Protein AF-A0A1J1IBF8-F1 (afdb_monomer)

pLDDT: mean 72.19, std 22.58, range [33.66, 96.25]

Nearest PDB structures (foldseek):
  3cz8-assembly1_B  TM=3.268E-01  e=4.224E+00  Bacillus subtilis subsp. subtilis str. 168
  2l6o-assembly1_A  TM=3.416E-01  e=9.454E+00  Shewanella amazonensis SB2B

Radius of gyration: 24.1 Å; Cα contacts (8 Å, |Δi|>4): 121; chains: 1; bounding box: 33×73×52 Å

Sequence (109 aa):
MNRNVQNHYHNGSRHQNNASDGITQSDAVSPRFRTDLNNQEVMNFCYSCKSDFIIRSVHDLMDHFSQPHERFSSYCLYCKTGKVHQYRSDTKGLQFYHDCYRSKMNYDK

Structure (mmCIF, N/CA/C/O backbone):
data_AF-A0A1J1IBF8-F1
#
_entry.id   AF-A0A1J1IBF8-F1
#
loop_
_atom_site.group_PDB
_atom_site.id
_atom_site.type_symbol
_atom_site.label_atom_id
_atom_site.label_alt_id
_atom_site.label_comp_id
_atom_site.label_asym_id
_atom_site.label_entity_id
_atom_site.label_seq_id
_atom_site.pdbx_PDB_ins_code
_atom_site.Cartn_x
_atom_site.Cartn_y
_atom_site.Cartn_z
_atom_site.occupancy
_atom_site.B_iso_or_equiv
_atom_site.auth_seq_id
_atom_site.auth_comp_id
_atom_site.auth_asym_id
_atom_site.auth_atom_id
_atom_site.pdbx_PDB_model_num
ATOM 1 N N . MET A 1 1 ? 22.198 59.234 2.449 1.00 37.91 1 MET A N 1
ATOM 2 C CA . MET A 1 1 ? 20.717 59.133 2.451 1.00 37.91 1 MET A CA 1
ATOM 3 C C . MET A 1 1 ? 20.214 59.212 1.014 1.00 37.91 1 MET A C 1
ATOM 5 O O . MET A 1 1 ? 20.996 59.566 0.146 1.00 37.91 1 MET A O 1
ATOM 9 N N . ASN A 1 2 ? 18.929 58.913 0.808 1.00 33.97 2 ASN A N 1
ATOM 10 C CA . ASN A 1 2 ? 18.189 58.884 -0.459 1.00 33.97 2 ASN A CA 1
ATOM 11 C C . ASN A 1 2 ? 18.554 57.779 -1.465 1.00 33.97 2 ASN A C 1
ATOM 13 O O . ASN A 1 2 ? 19.705 57.473 -1.752 1.00 33.97 2 ASN A O 1
ATOM 17 N N . ARG A 1 3 ? 17.476 57.155 -1.946 1.00 36.59 3 ARG A N 1
ATOM 18 C CA . ARG A 1 3 ? 17.398 56.045 -2.898 1.00 36.59 3 ARG A CA 1
ATOM 19 C C . ARG A 1 3 ? 17.188 56.632 -4.297 1.00 36.59 3 ARG A C 1
ATOM 21 O O . ARG A 1 3 ? 16.611 57.712 -4.394 1.00 36.59 3 ARG A O 1
ATOM 28 N N . ASN A 1 4 ? 17.393 55.835 -5.342 1.00 38.94 4 ASN A N 1
ATOM 29 C CA . ASN A 1 4 ? 16.243 55.552 -6.203 1.00 38.94 4 ASN A CA 1
ATOM 30 C C . ASN A 1 4 ? 16.333 54.159 -6.841 1.00 38.94 4 ASN A C 1
ATOM 32 O O . ASN A 1 4 ? 17.423 53.626 -7.019 1.00 38.94 4 ASN A O 1
ATOM 36 N N . VAL A 1 5 ? 15.176 53.571 -7.147 1.00 45.91 5 VAL A N 1
ATOM 37 C CA . VAL A 1 5 ? 15.032 52.275 -7.828 1.00 45.91 5 VAL A CA 1
ATOM 38 C C . VAL A 1 5 ? 14.001 52.467 -8.933 1.00 45.91 5 VAL A C 1
ATOM 40 O O . VAL A 1 5 ? 12.908 52.955 -8.655 1.00 45.91 5 VAL A O 1
ATOM 43 N N . GLN A 1 6 ? 14.323 52.085 -10.170 1.00 41.16 6 GLN A N 1
ATOM 44 C CA . GLN A 1 6 ? 13.400 52.181 -11.303 1.00 41.16 6 GLN A CA 1
ATOM 45 C C . GLN A 1 6 ? 13.135 50.808 -11.918 1.00 41.16 6 GLN A C 1
ATOM 47 O O . GLN A 1 6 ? 13.956 50.260 -12.647 1.00 41.16 6 GLN A O 1
ATOM 52 N N . ASN A 1 7 ? 11.940 50.285 -11.638 1.00 40.38 7 ASN A N 1
ATOM 53 C CA . ASN A 1 7 ? 11.333 49.205 -12.408 1.00 40.38 7 ASN A CA 1
ATOM 54 C C . ASN A 1 7 ? 10.674 49.797 -13.662 1.00 40.38 7 ASN A C 1
ATOM 56 O O . ASN A 1 7 ? 9.969 50.800 -13.560 1.00 40.38 7 ASN A O 1
ATOM 60 N N . HIS A 1 8 ? 10.807 49.130 -14.809 1.00 37.28 8 HIS A N 1
ATOM 61 C CA . HIS A 1 8 ? 9.995 49.398 -15.998 1.00 37.28 8 HIS A CA 1
ATOM 62 C C . HIS A 1 8 ? 9.222 48.135 -16.404 1.00 37.28 8 HIS A C 1
ATOM 64 O O . HIS A 1 8 ? 9.797 47.057 -16.513 1.00 37.28 8 HIS A O 1
ATOM 70 N N . TYR A 1 9 ? 7.910 48.279 -16.614 1.00 35.91 9 TYR A N 1
ATOM 71 C CA . TYR A 1 9 ? 6.993 47.203 -17.013 1.00 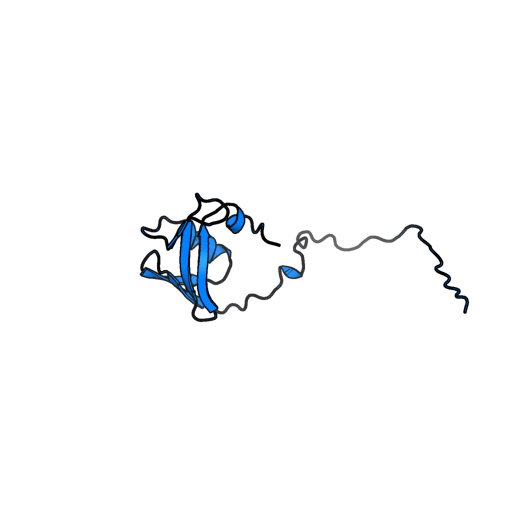35.91 9 TYR A CA 1
ATOM 72 C C . TYR A 1 9 ? 6.669 47.242 -18.519 1.00 35.91 9 TYR A C 1
ATOM 74 O O . TYR A 1 9 ? 6.311 48.307 -19.026 1.00 35.91 9 TYR A O 1
ATOM 82 N N . HIS A 1 10 ? 6.681 46.064 -19.167 1.00 39.94 10 HIS A N 1
ATOM 83 C CA . HIS A 1 10 ? 5.818 45.590 -20.280 1.00 39.94 10 HIS A CA 1
ATOM 84 C C . HIS A 1 10 ? 5.907 44.039 -20.349 1.00 39.94 10 HIS A C 1
ATOM 86 O O . HIS A 1 10 ? 6.922 43.503 -19.915 1.00 39.94 10 HIS A O 1
ATOM 92 N N . ASN A 1 11 ? 4.931 43.204 -20.747 1.00 36.69 11 ASN A N 1
ATOM 93 C CA . ASN A 1 11 ? 3.604 43.318 -21.397 1.00 36.69 11 ASN A CA 1
ATOM 94 C C . ASN A 1 11 ? 3.558 43.267 -22.948 1.00 36.69 11 ASN A C 1
ATOM 96 O O . ASN A 1 11 ? 4.392 43.873 -23.608 1.00 36.69 11 ASN A O 1
ATOM 100 N N . GLY A 1 12 ? 2.516 42.608 -23.493 1.00 33.66 12 GLY A N 1
ATOM 101 C CA . GLY A 1 12 ? 2.006 42.759 -24.874 1.00 33.66 12 GLY A CA 1
ATOM 102 C C . GLY A 1 12 ? 2.256 41.623 -25.894 1.00 33.66 12 GLY A C 1
ATOM 103 O O . GLY A 1 12 ? 3.291 41.621 -26.536 1.00 33.66 12 GLY A O 1
ATOM 104 N N . SER A 1 13 ? 1.267 40.728 -26.080 1.00 40.50 13 SER A N 1
ATOM 105 C CA . SER A 1 13 ? 0.823 39.990 -27.306 1.00 40.50 13 SER A CA 1
ATOM 106 C C . SER A 1 13 ? 1.806 39.637 -28.460 1.00 40.50 13 SER A C 1
ATOM 108 O O . SER A 1 13 ? 2.488 40.501 -28.989 1.00 40.50 13 SER A O 1
ATOM 110 N N . ARG A 1 14 ? 1.921 38.375 -28.935 1.00 39.62 14 ARG A N 1
ATOM 111 C CA . ARG A 1 14 ? 0.971 37.584 -29.789 1.00 39.62 14 ARG A CA 1
ATOM 112 C C . ARG A 1 14 ? 0.619 38.253 -31.134 1.00 39.62 14 ARG A C 1
ATOM 114 O O . ARG A 1 14 ? 0.185 39.395 -31.113 1.00 39.62 14 ARG A O 1
ATOM 121 N N . HIS A 1 15 ? 0.647 37.600 -32.306 1.00 41.69 15 HIS A N 1
ATOM 122 C CA . HIS A 1 15 ? 1.021 36.229 -32.758 1.00 41.69 15 HIS A CA 1
ATOM 123 C C . HIS A 1 15 ? 1.969 36.366 -34.004 1.00 41.69 15 HIS A C 1
ATOM 125 O O . HIS A 1 15 ? 2.490 37.457 -34.191 1.00 41.69 15 HIS A O 1
ATOM 131 N N . GLN A 1 16 ? 2.322 35.417 -34.896 1.00 43.38 16 GLN A N 1
ATOM 132 C CA . GLN A 1 16 ? 1.921 34.024 -35.238 1.00 43.38 16 GLN A CA 1
ATOM 133 C C . GLN A 1 16 ? 3.209 33.244 -35.690 1.00 43.38 16 GLN A C 1
ATOM 135 O O . GLN A 1 16 ? 4.217 33.464 -35.029 1.00 43.38 16 GLN A O 1
ATOM 140 N N . ASN A 1 17 ? 3.370 32.338 -36.679 1.00 38.19 17 ASN A N 1
ATOM 141 C CA . ASN A 1 17 ? 2.559 31.760 -37.772 1.00 38.19 17 ASN A CA 1
ATOM 142 C C . ASN A 1 17 ? 3.053 30.324 -38.147 1.00 38.19 17 ASN A C 1
ATOM 144 O O . ASN A 1 17 ? 3.897 29.770 -37.455 1.00 38.19 17 ASN A O 1
ATOM 148 N N . ASN A 1 18 ? 2.562 29.773 -39.268 1.00 39.88 18 ASN A N 1
ATOM 149 C CA . ASN A 1 18 ? 2.975 28.548 -39.987 1.00 39.88 18 ASN A CA 1
ATOM 150 C C . ASN A 1 18 ? 2.742 27.187 -39.300 1.00 39.88 18 ASN A C 1
ATOM 152 O O . ASN A 1 18 ? 3.629 26.602 -38.685 1.00 39.88 18 ASN A O 1
ATOM 156 N N . ALA A 1 19 ? 1.568 26.614 -39.580 1.00 39.53 19 ALA A N 1
ATOM 157 C CA . ALA A 1 19 ? 1.485 25.196 -39.942 1.00 39.53 19 ALA A CA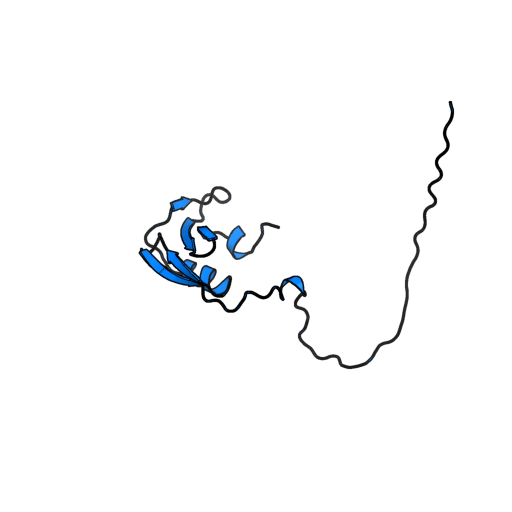 1
ATOM 158 C C . ALA A 1 19 ? 2.007 25.022 -41.400 1.00 39.53 19 ALA A C 1
ATOM 160 O O . ALA A 1 19 ? 2.173 26.019 -42.101 1.00 39.53 19 ALA A O 1
ATOM 161 N N . SER A 1 20 ? 2.285 23.828 -41.923 1.00 47.66 20 SER A N 1
ATOM 162 C CA . SER A 1 20 ? 1.893 22.489 -41.465 1.00 47.66 20 SER A CA 1
ATOM 163 C C . SER A 1 20 ? 2.853 21.416 -41.977 1.00 47.66 20 SER A C 1
ATOM 165 O O . SER A 1 20 ? 3.201 21.459 -43.151 1.00 47.66 20 SER A O 1
ATOM 167 N N . ASP A 1 21 ? 3.128 20.395 -41.166 1.00 41.94 21 ASP A N 1
ATOM 168 C CA . ASP A 1 21 ? 3.408 19.041 -41.658 1.00 41.94 21 ASP A CA 1
ATOM 169 C C . ASP A 1 21 ? 3.093 17.998 -40.572 1.00 41.94 21 ASP A C 1
ATOM 171 O O . ASP A 1 21 ? 3.236 18.273 -39.382 1.00 41.94 21 ASP A O 1
ATOM 175 N N . GLY A 1 22 ? 2.627 16.814 -40.984 1.00 41.22 22 GLY A N 1
ATOM 176 C CA . GLY A 1 22 ? 2.532 15.605 -40.150 1.00 41.22 22 GLY A CA 1
ATOM 177 C C . GLY A 1 22 ? 1.732 15.677 -38.835 1.00 41.22 22 GLY A C 1
ATOM 178 O O . GLY A 1 22 ? 2.312 15.535 -37.761 1.00 41.22 22 GLY A O 1
ATOM 179 N N . ILE A 1 23 ? 0.391 15.741 -38.884 1.00 44.75 23 ILE A N 1
ATOM 180 C CA . ILE A 1 23 ? -0.444 15.412 -37.704 1.00 44.75 23 ILE A CA 1
ATOM 181 C C . ILE A 1 23 ? -0.505 13.883 -37.521 1.00 44.75 23 ILE A C 1
ATOM 183 O O . ILE A 1 23 ? -1.519 13.239 -37.792 1.00 44.75 23 ILE A O 1
ATOM 187 N N . THR A 1 24 ? 0.584 13.286 -37.037 1.00 52.19 24 THR A N 1
ATOM 188 C CA . THR A 1 24 ? 0.542 11.941 -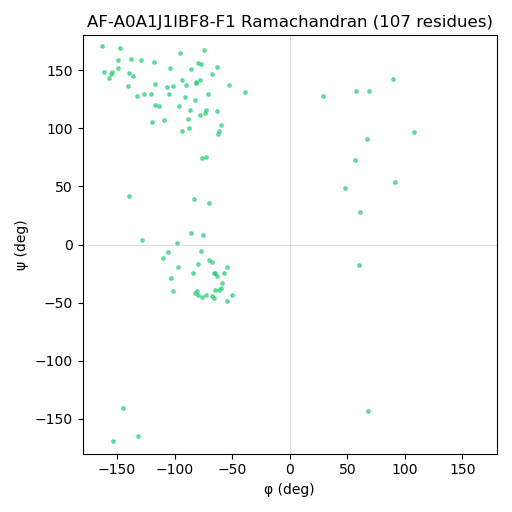36.448 1.00 52.19 24 THR A CA 1
ATOM 189 C C . THR A 1 24 ? -0.121 12.026 -35.078 1.00 52.19 24 THR A C 1
ATOM 191 O O . THR A 1 24 ? 0.411 12.644 -34.155 1.00 52.19 24 THR A O 1
ATOM 194 N N . GLN A 1 25 ? -1.300 11.423 -34.940 1.00 52.97 25 GLN A N 1
ATOM 195 C CA . GLN A 1 25 ? -2.002 11.333 -33.659 1.00 52.97 25 GLN A CA 1
ATOM 196 C C . GLN A 1 25 ? -1.194 10.508 -32.638 1.00 52.97 25 GLN A C 1
ATOM 198 O O . GLN A 1 25 ? -0.508 9.563 -33.020 1.00 52.97 25 GLN A O 1
ATOM 203 N N . SER A 1 26 ? -1.399 10.793 -31.344 1.00 56.75 26 SER A N 1
ATOM 204 C CA . SER A 1 26 ? -0.896 10.033 -30.173 1.00 56.75 26 SER A CA 1
ATOM 205 C C . SER A 1 26 ? 0.462 10.435 -29.571 1.00 56.75 26 SER A C 1
ATOM 207 O O . SER A 1 26 ? 1.295 9.572 -29.319 1.00 56.75 26 SER A O 1
ATOM 209 N N . ASP A 1 27 ? 0.654 11.712 -29.209 1.00 53.19 27 ASP A N 1
ATOM 210 C CA . ASP A 1 27 ? 1.717 12.084 -28.247 1.00 53.19 27 ASP A CA 1
ATOM 211 C C . ASP A 1 27 ? 1.303 13.171 -27.230 1.00 53.19 27 ASP A C 1
ATOM 213 O O . ASP A 1 27 ? 2.048 14.084 -26.884 1.00 53.19 27 ASP A O 1
ATOM 217 N N . ALA A 1 28 ? 0.074 13.067 -26.708 1.00 56.38 28 ALA A N 1
ATOM 218 C CA . ALA A 1 28 ? -0.418 13.903 -25.601 1.00 56.38 28 ALA A CA 1
ATOM 219 C C . ALA A 1 28 ? 0.150 13.493 -24.218 1.00 56.38 28 ALA A C 1
ATOM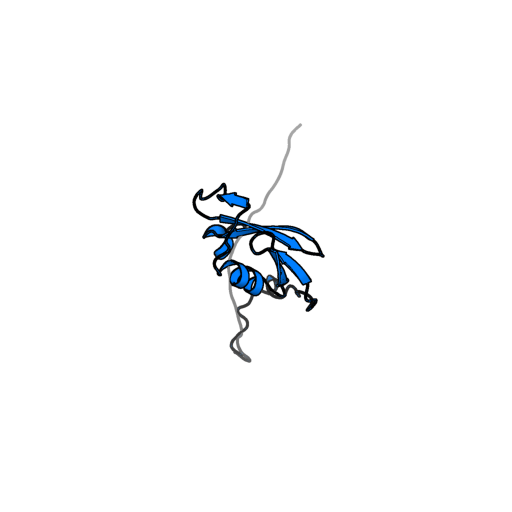 221 O O . ALA A 1 28 ? -0.297 13.983 -23.178 1.00 56.38 28 ALA A O 1
ATOM 222 N N . VAL A 1 29 ? 1.124 12.578 -24.187 1.00 59.06 29 VAL A N 1
ATOM 223 C CA . VAL A 1 29 ? 1.760 12.065 -22.972 1.00 59.06 29 VAL A CA 1
ATOM 224 C C . VAL A 1 29 ? 2.938 12.971 -22.620 1.00 59.06 29 VAL A C 1
ATOM 226 O O . VAL A 1 29 ? 3.965 12.969 -23.291 1.00 59.06 29 VAL A O 1
ATOM 229 N N . SER A 1 30 ? 2.800 13.763 -21.550 1.00 52.44 30 SER A N 1
ATOM 230 C CA . SER A 1 30 ? 3.867 14.671 -21.101 1.00 52.44 30 SER A CA 1
ATOM 231 C C . SER A 1 30 ? 5.202 13.925 -20.921 1.00 52.44 30 SER A C 1
ATOM 233 O O . SER A 1 30 ? 5.199 12.865 -20.291 1.00 52.44 30 SER A O 1
ATOM 235 N N . PRO A 1 31 ? 6.355 14.479 -21.354 1.00 53.62 31 PRO A N 1
ATOM 236 C CA . PRO A 1 31 ? 7.661 13.822 -21.227 1.00 53.62 31 PRO A CA 1
ATOM 237 C C . PRO A 1 31 ? 8.041 13.381 -19.806 1.00 53.62 31 PRO A C 1
ATOM 239 O O . PRO A 1 31 ? 8.861 12.489 -19.648 1.00 53.62 31 PRO A O 1
ATOM 242 N N . ARG A 1 32 ? 7.411 13.935 -18.760 1.00 53.53 32 ARG A N 1
ATOM 243 C CA . ARG A 1 32 ? 7.591 13.479 -17.368 1.00 53.53 32 ARG A CA 1
ATOM 244 C C . ARG A 1 32 ? 7.061 12.058 -17.118 1.00 53.53 32 ARG A C 1
ATOM 246 O O . ARG A 1 32 ? 7.554 11.385 -16.220 1.00 53.53 32 ARG A O 1
ATOM 253 N N . PHE A 1 33 ? 6.099 11.586 -17.915 1.00 53.44 33 PHE A N 1
ATOM 254 C CA . PHE A 1 33 ? 5.646 10.190 -17.906 1.00 53.44 33 PHE A CA 1
ATOM 255 C C . PHE A 1 33 ? 6.585 9.257 -18.685 1.00 53.44 33 PHE A C 1
ATOM 257 O O . PHE A 1 33 ? 6.563 8.058 -18.440 1.00 53.44 33 PHE A O 1
ATOM 264 N N . ARG A 1 34 ? 7.472 9.794 -19.539 1.00 49.97 34 ARG A N 1
ATOM 265 C CA . ARG A 1 34 ? 8.643 9.078 -20.081 1.00 49.97 34 ARG A CA 1
ATOM 266 C C . ARG A 1 34 ? 9.821 9.118 -19.097 1.00 49.97 34 ARG A C 1
ATOM 268 O O . ARG A 1 34 ? 10.968 9.298 -19.487 1.00 49.97 34 ARG A O 1
ATOM 275 N N . THR A 1 35 ? 9.526 8.990 -17.804 1.00 52.38 35 THR A N 1
ATOM 276 C CA . THR A 1 35 ? 10.551 8.602 -16.835 1.00 52.38 35 THR A CA 1
ATOM 277 C C . THR A 1 35 ? 10.723 7.104 -17.007 1.00 52.38 35 THR A C 1
ATOM 279 O O . THR A 1 35 ? 9.795 6.362 -16.687 1.00 52.38 35 THR A O 1
ATOM 282 N N . ASP A 1 36 ? 11.870 6.670 -17.527 1.00 49.78 36 ASP A N 1
ATOM 283 C CA . ASP A 1 36 ? 12.162 5.250 -17.703 1.00 49.78 36 ASP A CA 1
ATOM 284 C C . ASP A 1 36 ? 12.157 4.540 -16.344 1.00 49.78 36 ASP A C 1
ATOM 286 O O . ASP A 1 36 ? 13.139 4.525 -15.596 1.00 49.78 36 ASP A O 1
ATOM 290 N N . LEU A 1 37 ? 11.023 3.910 -16.033 1.00 51.50 37 LEU A N 1
ATOM 291 C CA . LEU A 1 37 ? 11.004 2.747 -15.167 1.00 51.50 37 LEU A CA 1
ATOM 292 C C . LEU A 1 37 ? 11.830 1.686 -15.892 1.00 51.50 37 LEU A C 1
ATOM 294 O O . LEU A 1 37 ? 11.327 0.997 -16.777 1.00 51.50 37 LEU A O 1
ATOM 298 N N . ASN A 1 38 ? 13.116 1.608 -15.539 1.00 52.66 38 ASN A N 1
ATOM 299 C CA . ASN A 1 38 ? 13.993 0.501 -15.904 1.00 52.66 38 ASN A CA 1
ATOM 300 C C . ASN A 1 38 ? 13.190 -0.803 -15.801 1.00 52.66 38 ASN A C 1
ATOM 302 O O . ASN A 1 38 ? 12.558 -1.029 -14.768 1.00 52.66 38 ASN A O 1
ATOM 306 N N . ASN A 1 39 ? 13.235 -1.657 -16.833 1.00 55.84 39 ASN A N 1
ATOM 307 C CA . ASN A 1 39 ? 12.490 -2.930 -16.917 1.00 55.84 39 ASN A CA 1
ATOM 308 C C . ASN A 1 39 ? 13.027 -4.009 -15.945 1.00 55.84 39 ASN A C 1
ATOM 310 O O . ASN A 1 39 ? 13.089 -5.197 -16.252 1.00 55.84 39 ASN A O 1
ATOM 314 N N . GLN A 1 40 ? 13.467 -3.576 -14.771 1.00 69.38 40 GLN A N 1
ATOM 315 C CA . GLN A 1 40 ? 13.985 -4.369 -13.683 1.00 69.38 40 GLN A CA 1
ATOM 316 C C . GLN A 1 40 ? 12.804 -4.794 -12.814 1.00 69.38 40 GLN A C 1
ATOM 318 O O . GLN A 1 40 ? 12.291 -4.016 -12.012 1.00 69.38 40 GLN A O 1
ATOM 323 N N . GLU A 1 41 ? 12.365 -6.035 -13.002 1.00 79.31 41 GLU A N 1
ATOM 324 C CA . GLU A 1 41 ? 11.311 -6.654 -12.204 1.00 79.31 41 GLU A CA 1
ATOM 325 C C . GLU A 1 41 ? 11.724 -6.680 -10.727 1.00 79.31 41 GLU A C 1
ATOM 327 O O . GLU A 1 41 ? 12.562 -7.482 -10.312 1.00 79.31 41 GLU A O 1
ATOM 332 N N . VAL A 1 42 ? 11.167 -5.775 -9.919 1.00 85.38 42 VAL A N 1
ATOM 333 C CA . VAL A 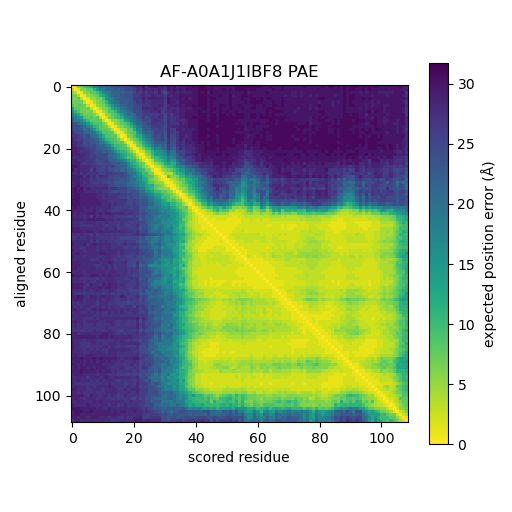1 42 ? 11.445 -5.750 -8.482 1.00 85.38 42 VAL A CA 1
ATOM 334 C C . VAL A 1 42 ? 10.547 -6.783 -7.817 1.00 85.38 42 VAL A C 1
ATOM 336 O O . VAL A 1 42 ? 9.323 -6.711 -7.952 1.00 85.38 42 VAL A O 1
ATOM 339 N N . MET A 1 43 ? 11.147 -7.718 -7.080 1.00 91.94 43 MET A N 1
ATOM 340 C CA . MET A 1 43 ? 10.420 -8.614 -6.185 1.00 91.94 43 MET A CA 1
ATOM 341 C C . MET A 1 43 ? 10.044 -7.874 -4.896 1.00 91.94 43 MET A C 1
ATOM 343 O O . MET A 1 43 ? 10.794 -7.033 -4.389 1.00 91.94 43 MET A O 1
ATOM 347 N N . ASN A 1 44 ? 8.847 -8.150 -4.383 1.00 94.56 44 ASN A N 1
ATOM 348 C CA . ASN A 1 44 ? 8.309 -7.502 -3.195 1.00 94.56 44 ASN A CA 1
ATOM 349 C C . ASN A 1 44 ? 7.558 -8.521 -2.341 1.00 94.56 44 ASN A C 1
ATOM 351 O O . ASN A 1 44 ? 6.742 -9.268 -2.866 1.00 94.56 44 ASN A O 1
ATOM 355 N N . PHE A 1 45 ? 7.745 -8.495 -1.024 1.00 96.19 45 PHE A N 1
ATOM 356 C CA . PHE A 1 45 ? 7.002 -9.348 -0.095 1.00 96.19 45 PHE A CA 1
ATOM 357 C C . PHE A 1 45 ? 5.805 -8.594 0.494 1.00 96.19 45 PHE A C 1
ATOM 359 O O . PHE A 1 45 ? 5.983 -7.588 1.188 1.00 96.19 45 PHE A O 1
ATOM 366 N N . CYS A 1 46 ? 4.582 -9.073 0.269 1.00 96.12 46 CYS A N 1
ATOM 367 C CA . CYS A 1 46 ? 3.370 -8.454 0.799 1.00 96.12 46 CYS A CA 1
ATOM 368 C C . CYS A 1 46 ? 3.043 -8.970 2.210 1.00 96.12 46 CYS A C 1
ATOM 370 O O . CYS A 1 46 ? 2.679 -10.131 2.411 1.00 96.12 46 CYS A O 1
ATOM 372 N N . TYR A 1 47 ? 3.076 -8.092 3.218 1.00 96.25 47 TYR A N 1
ATOM 373 C CA . TYR A 1 47 ? 2.761 -8.479 4.599 1.00 96.25 47 TYR A CA 1
ATOM 374 C C . TYR A 1 47 ? 1.274 -8.794 4.824 1.00 96.25 47 TYR A C 1
ATOM 376 O O . TYR A 1 47 ? 0.948 -9.375 5.863 1.00 96.25 47 TYR A O 1
ATOM 384 N N . SER A 1 48 ? 0.398 -8.435 3.881 1.00 95.50 48 SER A N 1
ATOM 385 C CA . SER A 1 48 ? -1.052 -8.636 3.957 1.00 95.50 48 SER A CA 1
ATOM 386 C C . SER A 1 48 ? -1.509 -10.041 3.546 1.00 95.50 48 SER A C 1
ATOM 388 O O . SER A 1 48 ? -2.357 -10.601 4.235 1.00 95.50 48 SER A O 1
ATOM 390 N N . CYS A 1 49 ? -0.939 -10.624 2.484 1.00 94.56 49 CYS A N 1
ATOM 391 C CA . CYS A 1 49 ? -1.203 -12.008 2.043 1.00 94.56 49 CYS A CA 1
ATOM 392 C C . CYS A 1 49 ? -0.057 -12.994 2.341 1.00 94.56 49 CYS A C 1
ATOM 394 O O . CYS A 1 49 ? -0.228 -14.191 2.143 1.00 94.56 49 CYS A O 1
ATOM 396 N N . LYS A 1 50 ? 1.095 -12.514 2.835 1.00 95.31 50 LYS A N 1
ATOM 397 C CA . LYS A 1 50 ? 2.306 -13.313 3.120 1.00 95.31 50 LYS A CA 1
ATOM 398 C C . LYS A 1 50 ? 2.914 -14.012 1.896 1.00 95.31 50 LYS A C 1
ATOM 400 O O . LYS A 1 50 ? 3.591 -15.024 2.051 1.00 95.31 50 LYS A O 1
ATOM 405 N N . SER A 1 51 ? 2.715 -13.448 0.708 1.00 94.44 51 SER A N 1
ATOM 406 C CA . SER A 1 51 ? 3.327 -13.907 -0.539 1.00 94.44 51 SER A CA 1
ATOM 407 C C . SER A 1 51 ? 4.217 -12.830 -1.152 1.00 94.44 51 SER A C 1
ATOM 409 O O . SER A 1 51 ? 4.018 -11.631 -0.926 1.00 94.44 51 SER A O 1
ATOM 411 N N . ASP A 1 52 ? 5.155 -13.262 -1.985 1.00 95.06 52 ASP A N 1
ATOM 412 C CA . ASP A 1 52 ? 5.887 -12.379 -2.882 1.00 95.06 52 ASP A CA 1
ATOM 413 C C . ASP A 1 52 ? 5.036 -11.984 -4.104 1.00 95.06 52 ASP A C 1
ATOM 415 O O . ASP A 1 52 ? 4.077 -12.672 -4.469 1.00 95.06 52 ASP A O 1
ATOM 419 N N . PHE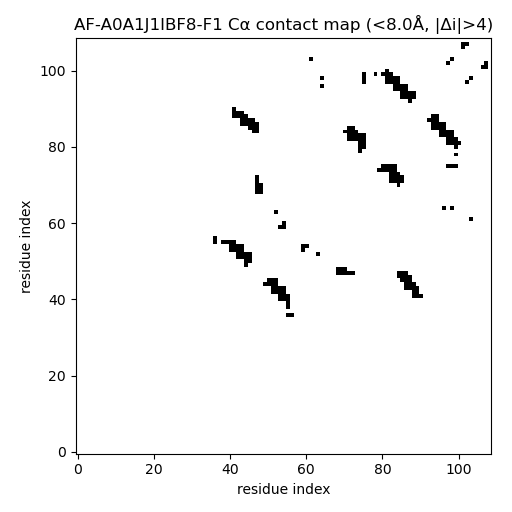 A 1 53 ? 5.362 -10.843 -4.710 1.00 94.56 53 PHE A N 1
ATOM 420 C CA . PHE A 1 53 ? 4.768 -10.328 -5.942 1.00 94.56 53 PHE A CA 1
ATOM 421 C C . PHE A 1 53 ? 5.743 -9.392 -6.675 1.00 94.56 53 PHE A C 1
ATOM 423 O O . PHE A 1 53 ? 6.552 -8.685 -6.065 1.00 94.56 53 PHE A O 1
ATOM 430 N N . ILE A 1 54 ? 5.655 -9.375 -8.003 1.00 92.81 54 ILE A N 1
ATOM 431 C CA . ILE A 1 54 ? 6.483 -8.523 -8.862 1.00 92.81 54 ILE A CA 1
ATOM 432 C C . ILE A 1 54 ? 5.773 -7.184 -9.081 1.00 92.81 54 ILE A C 1
ATOM 434 O O . ILE A 1 54 ? 4.572 -7.149 -9.340 1.00 92.81 54 ILE A O 1
ATOM 438 N N . ILE A 1 55 ? 6.530 -6.087 -9.021 1.00 90.00 55 ILE A N 1
ATOM 439 C CA . ILE A 1 55 ? 6.085 -4.761 -9.463 1.00 90.00 55 ILE A CA 1
ATOM 440 C C . ILE A 1 55 ? 6.979 -4.337 -10.631 1.00 90.00 55 ILE A C 1
ATOM 442 O O . ILE A 1 55 ? 8.192 -4.201 -10.457 1.00 90.00 55 ILE A O 1
ATOM 446 N N . ARG A 1 56 ? 6.379 -4.092 -11.803 1.00 88.44 56 ARG A N 1
ATOM 447 C CA . ARG A 1 56 ? 7.029 -3.432 -12.953 1.00 88.44 56 ARG A CA 1
ATOM 448 C C . ARG A 1 56 ? 6.583 -1.970 -13.075 1.00 88.44 56 ARG A C 1
ATOM 450 O O . ARG A 1 56 ? 7.320 -1.116 -13.552 1.00 88.44 56 ARG A O 1
ATOM 457 N N . SER A 1 57 ? 5.365 -1.684 -12.625 1.00 86.50 57 SER A N 1
ATOM 458 C CA . SER A 1 57 ? 4.633 -0.437 -12.813 1.00 86.50 57 SER A CA 1
ATOM 459 C C . SER A 1 57 ? 3.722 -0.131 -11.616 1.00 86.50 57 SER A C 1
ATOM 461 O O . SER A 1 57 ? 3.460 -0.979 -10.765 1.00 86.50 57 SER A O 1
ATOM 463 N N . VAL A 1 58 ? 3.164 1.082 -11.566 1.00 83.69 58 VAL A N 1
ATOM 464 C CA . VAL A 1 58 ? 2.127 1.427 -10.571 1.00 83.69 58 VAL A CA 1
ATOM 465 C C . VAL A 1 58 ? 0.843 0.605 -10.783 1.00 83.69 58 VAL A C 1
ATOM 467 O O . VAL A 1 58 ? 0.116 0.372 -9.822 1.00 83.69 58 VAL A O 1
ATOM 470 N N . HIS A 1 59 ? 0.584 0.118 -12.003 1.00 85.44 59 HIS A N 1
ATOM 471 C CA . HIS A 1 59 ? -0.580 -0.715 -12.316 1.00 85.44 59 HIS A CA 1
ATOM 472 C C . HIS A 1 59 ? -0.503 -2.071 -11.601 1.00 85.44 59 HIS A C 1
ATOM 474 O O . HIS A 1 59 ? -1.459 -2.429 -10.925 1.00 85.44 59 HIS A O 1
ATOM 480 N N . ASP A 1 60 ? 0.647 -2.759 -11.621 1.00 89.75 60 ASP A N 1
ATOM 481 C CA . ASP A 1 60 ? 0.812 -4.054 -10.928 1.00 89.75 60 ASP A CA 1
ATOM 482 C C . ASP A 1 60 ? 0.570 -3.928 -9.410 1.00 89.75 60 ASP A C 1
ATOM 484 O O . ASP A 1 60 ? -0.024 -4.802 -8.780 1.00 89.75 60 ASP A O 1
ATOM 488 N N . LEU A 1 61 ? 1.005 -2.807 -8.818 1.00 88.94 61 LEU A N 1
ATOM 489 C CA . LEU A 1 61 ? 0.784 -2.491 -7.405 1.00 88.94 61 LEU A CA 1
ATOM 490 C C . LEU A 1 61 ? -0.703 -2.231 -7.102 1.00 88.94 61 LEU A C 1
ATOM 492 O O . LEU A 1 61 ? -1.219 -2.727 -6.099 1.00 88.94 61 LEU A O 1
ATOM 496 N N . MET A 1 62 ? -1.386 -1.463 -7.955 1.00 88.88 62 MET A N 1
ATOM 497 C CA . MET A 1 62 ? -2.825 -1.193 -7.832 1.00 88.88 62 MET A CA 1
ATOM 498 C C . MET A 1 62 ? -3.655 -2.468 -8.014 1.00 88.88 62 MET A C 1
ATOM 500 O O . MET A 1 62 ? -4.614 -2.669 -7.273 1.00 88.88 62 MET A O 1
ATOM 504 N N . ASP A 1 63 ? -3.265 -3.340 -8.941 1.00 90.75 63 ASP A N 1
ATOM 505 C CA . ASP A 1 63 ? -3.962 -4.586 -9.256 1.00 90.75 63 ASP A CA 1
ATOM 506 C C . ASP A 1 63 ? -3.764 -5.627 -8.157 1.00 90.75 63 ASP A C 1
ATOM 508 O O . ASP A 1 63 ? -4.746 -6.225 -7.711 1.00 90.75 63 ASP A O 1
ATOM 512 N N . HIS A 1 64 ? -2.541 -5.778 -7.632 1.00 93.06 64 HIS A N 1
ATOM 513 C CA . HIS A 1 64 ? -2.289 -6.606 -6.451 1.00 93.06 64 HIS A CA 1
ATOM 514 C C . HIS A 1 64 ? -3.185 -6.172 -5.282 1.00 93.06 64 HIS A C 1
ATOM 516 O O . HIS A 1 64 ? -3.864 -7.009 -4.692 1.00 93.06 64 HIS A O 1
ATOM 522 N N . PHE A 1 65 ? -3.247 -4.868 -4.982 1.00 91.75 65 PHE A N 1
ATOM 523 C CA . PHE A 1 65 ? -4.086 -4.313 -3.910 1.00 91.75 65 PHE A CA 1
ATOM 524 C C . PHE A 1 65 ? -5.546 -4.010 -4.306 1.00 91.75 65 PHE A C 1
ATOM 526 O O . PHE A 1 65 ? -6.291 -3.425 -3.518 1.00 91.75 65 PHE A O 1
ATOM 533 N N . SER A 1 66 ? -5.992 -4.452 -5.487 1.00 89.19 66 SER A N 1
ATOM 534 C CA . SER A 1 66 ? -7.416 -4.502 -5.852 1.00 89.19 66 SER A CA 1
ATOM 535 C C . SER A 1 66 ? -8.100 -5.773 -5.337 1.00 89.19 66 SER A C 1
ATOM 537 O O . SER A 1 66 ? -9.314 -5.785 -5.124 1.00 89.19 66 SER A O 1
ATOM 539 N N . GLN A 1 67 ? -7.318 -6.834 -5.113 1.00 90.06 67 GLN A N 1
ATOM 540 C CA . GLN A 1 67 ? -7.796 -8.126 -4.629 1.00 90.06 67 GLN A CA 1
ATOM 541 C C . GLN A 1 67 ? -8.031 -8.101 -3.103 1.00 90.06 67 GLN A C 1
ATOM 543 O O . GLN A 1 67 ? -7.422 -7.292 -2.400 1.00 90.06 67 GLN A O 1
ATOM 548 N N . PRO A 1 68 ? -8.893 -8.973 -2.543 1.00 89.19 68 PRO A N 1
ATOM 549 C CA . PRO A 1 68 ? -9.136 -8.999 -1.102 1.00 89.19 68 PRO A CA 1
ATOM 550 C C . PRO A 1 68 ? -7.956 -9.591 -0.311 1.00 89.19 68 PRO A C 1
ATOM 552 O O . PRO A 1 68 ? -7.688 -10.787 -0.394 1.00 89.19 68 PRO A O 1
ATOM 555 N N . HIS A 1 69 ? -7.307 -8.792 0.543 1.00 92.56 69 HIS A N 1
ATOM 556 C CA . HIS A 1 69 ? -6.375 -9.309 1.560 1.00 92.56 69 HIS A CA 1
ATOM 557 C C . HIS A 1 69 ? -7.059 -9.534 2.907 1.00 92.56 69 HIS A C 1
ATOM 559 O O . HIS A 1 69 ? -7.822 -8.687 3.377 1.00 92.56 69 HIS A O 1
ATOM 565 N N . GLU A 1 70 ? -6.673 -10.614 3.588 1.00 89.00 70 GLU A N 1
ATOM 566 C CA . GLU A 1 70 ? -7.101 -10.924 4.960 1.00 89.00 70 GLU A CA 1
ATOM 567 C C . GLU A 1 70 ? -6.728 -9.839 5.983 1.00 89.00 70 GLU A C 1
ATOM 569 O O . GLU A 1 70 ? -7.409 -9.670 6.993 1.00 89.00 70 GLU A O 1
ATOM 574 N N . ARG A 1 71 ? -5.592 -9.154 5.778 1.00 92.75 71 ARG A N 1
ATOM 575 C CA . ARG A 1 71 ? -4.954 -8.304 6.795 1.00 92.75 71 ARG A CA 1
ATOM 576 C C . ARG A 1 71 ? -4.485 -6.978 6.220 1.00 92.75 71 ARG A C 1
ATOM 578 O O . ARG A 1 71 ? -3.973 -6.905 5.104 1.00 92.75 71 ARG A O 1
ATOM 585 N N . PHE A 1 72 ? -4.578 -5.937 7.033 1.00 95.00 72 PHE A N 1
ATOM 586 C CA . PHE A 1 72 ? -4.034 -4.608 6.775 1.00 95.00 72 PHE A CA 1
ATOM 587 C C . PHE A 1 72 ? -3.389 -4.075 8.065 1.00 95.00 72 PHE A C 1
ATOM 589 O O . PHE A 1 72 ? -3.652 -4.583 9.152 1.00 95.00 72 PHE A O 1
ATOM 596 N N . SER A 1 73 ? -2.496 -3.097 7.937 1.00 94.25 73 SER A N 1
ATOM 597 C CA . SER A 1 73 ? -1.689 -2.552 9.036 1.00 94.25 73 SER A CA 1
ATOM 598 C C . SER A 1 73 ? -2.471 -1.549 9.890 1.00 94.25 73 SER A C 1
ATOM 600 O O . SER A 1 73 ? -2.410 -1.579 11.115 1.00 94.25 73 SER A O 1
ATOM 602 N N . SER A 1 74 ? -3.222 -0.652 9.245 1.00 95.19 74 SER A N 1
ATOM 603 C CA . SER A 1 74 ? -4.036 0.379 9.904 1.00 95.19 74 SER A CA 1
ATOM 604 C C . SER A 1 74 ? -5.074 0.971 8.943 1.00 95.19 74 SER A C 1
ATOM 606 O O . SER A 1 74 ? -5.032 0.717 7.739 1.00 95.19 74 SER A O 1
ATOM 608 N N . TYR A 1 75 ? -6.004 1.778 9.458 1.00 94.19 75 TYR A N 1
ATOM 609 C CA . TYR A 1 75 ? -6.862 2.620 8.621 1.00 94.19 75 TYR A CA 1
ATOM 610 C C . TYR A 1 75 ? -6.139 3.912 8.214 1.00 94.19 75 TYR A C 1
ATOM 612 O O . TYR A 1 75 ? -5.451 4.548 9.013 1.00 94.19 75 TYR A O 1
ATOM 620 N N . CYS A 1 76 ? -6.327 4.326 6.964 1.00 91.81 76 CYS A N 1
ATOM 621 C CA . CYS A 1 76 ? -5.664 5.470 6.351 1.00 91.81 76 CYS A CA 1
ATOM 622 C C . CYS A 1 76 ? -6.041 6.776 7.065 1.00 91.81 76 CYS A C 1
ATOM 624 O O . CYS A 1 76 ? -7.189 7.226 7.010 1.00 91.81 76 CYS A O 1
ATOM 626 N N . LEU A 1 77 ? -5.056 7.418 7.704 1.00 89.25 77 LEU A N 1
ATOM 627 C CA . LEU A 1 77 ? -5.268 8.550 8.615 1.00 89.25 77 LEU A CA 1
ATOM 628 C C . LEU A 1 77 ? -6.012 9.745 7.995 1.00 89.25 77 LEU A C 1
ATOM 630 O O . LEU A 1 77 ? -6.656 10.482 8.741 1.00 89.25 77 LEU A O 1
ATOM 634 N N . TYR A 1 78 ? -5.968 9.915 6.670 1.00 86.00 78 TYR A N 1
ATOM 635 C CA . TYR A 1 78 ? -6.647 11.001 5.955 1.00 86.00 78 TYR A CA 1
ATOM 636 C C . TYR A 1 78 ? -8.141 10.761 5.705 1.00 86.00 78 TYR A C 1
ATOM 638 O O . TYR A 1 78 ? -8.923 11.699 5.803 1.00 86.00 78 TYR A O 1
ATOM 646 N N . CYS A 1 79 ? -8.542 9.533 5.361 1.00 88.38 79 CYS A N 1
ATOM 647 C CA . CYS A 1 79 ? -9.930 9.212 4.983 1.00 88.38 79 CYS A 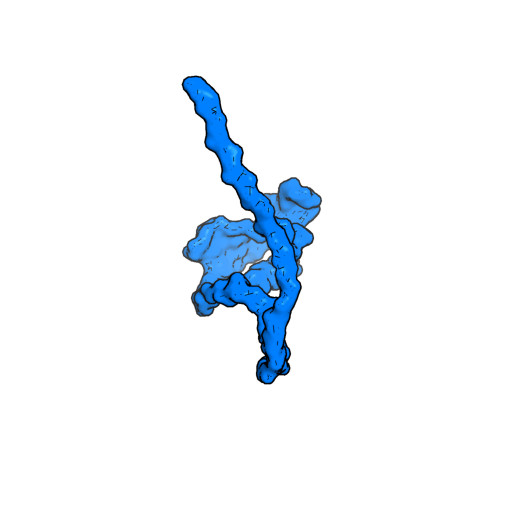CA 1
ATOM 648 C C . CYS A 1 79 ? -10.675 8.360 6.020 1.00 88.38 79 CYS A C 1
ATOM 650 O O . CYS A 1 79 ? -11.886 8.208 5.920 1.00 88.38 79 CYS A O 1
ATOM 652 N N . LYS A 1 80 ? -9.955 7.808 7.007 1.00 88.25 80 LYS A N 1
ATOM 653 C CA . LYS A 1 80 ? -10.413 6.917 8.091 1.00 88.25 80 LYS A CA 1
ATOM 654 C C . LYS A 1 80 ? -11.046 5.583 7.660 1.00 88.25 80 LYS A C 1
ATOM 656 O O . LYS A 1 80 ? -11.097 4.679 8.482 1.00 88.25 80 LYS A O 1
ATOM 661 N N . THR A 1 81 ? -11.479 5.436 6.409 1.00 90.31 81 THR A N 1
ATOM 662 C CA . THR A 1 81 ? -12.159 4.240 5.881 1.00 90.31 81 THR A CA 1
ATOM 663 C C . THR A 1 81 ? -11.249 3.328 5.060 1.00 90.31 81 THR A C 1
ATOM 665 O O . THR A 1 81 ? -11.337 2.109 5.178 1.00 90.31 81 THR A O 1
ATOM 668 N N . GLY A 1 82 ? -10.366 3.902 4.239 1.00 91.00 82 GLY A N 1
ATOM 669 C CA . GLY A 1 82 ? -9.443 3.142 3.394 1.00 91.00 82 GLY A CA 1
ATOM 670 C C . GLY A 1 82 ? -8.392 2.377 4.200 1.00 91.00 82 GLY A C 1
ATOM 671 O O . GLY A 1 82 ? -7.948 2.850 5.249 1.00 91.00 82 GLY A O 1
ATOM 672 N N . LYS A 1 83 ? -7.973 1.208 3.717 1.00 93.81 83 LYS A N 1
ATOM 673 C CA . LYS A 1 83 ? -6.998 0.340 4.402 1.00 93.81 83 LYS A CA 1
ATOM 674 C C . LYS A 1 83 ? -5.563 0.752 4.065 1.00 93.81 83 LYS A C 1
ATOM 676 O O . LYS A 1 83 ? -5.297 1.263 2.981 1.00 93.81 83 LYS A O 1
ATOM 681 N N . VAL A 1 84 ? -4.619 0.512 4.971 1.00 95.00 84 VAL A N 1
ATOM 682 C CA . VAL A 1 84 ? -3.178 0.677 4.718 1.00 95.00 84 VAL A CA 1
ATOM 683 C C . VAL A 1 84 ? -2.506 -0.686 4.758 1.00 95.00 84 VAL A C 1
ATOM 685 O O . VAL A 1 84 ? -2.517 -1.367 5.782 1.00 95.00 84 VAL A O 1
ATOM 688 N N . HIS A 1 85 ? -1.905 -1.074 3.644 1.00 95.38 85 HIS A N 1
ATOM 689 C CA . HIS A 1 85 ? -1.195 -2.330 3.455 1.00 95.38 85 HIS A CA 1
ATOM 690 C C . HIS A 1 85 ? 0.315 -2.087 3.488 1.00 95.38 85 HIS A C 1
ATOM 692 O O . HIS A 1 85 ? 0.790 -1.006 3.145 1.00 95.38 85 HIS A O 1
ATOM 698 N N . GLN A 1 86 ? 1.075 -3.095 3.910 1.00 96.00 86 GLN A N 1
ATOM 699 C CA . GLN A 1 86 ? 2.535 -3.035 3.991 1.00 96.00 86 GLN A CA 1
ATOM 700 C C . GLN A 1 86 ? 3.153 -4.059 3.045 1.00 96.00 86 GLN A C 1
ATOM 702 O O . GLN A 1 86 ? 2.719 -5.212 3.002 1.00 96.00 86 GLN A O 1
ATOM 707 N N . TYR A 1 87 ? 4.215 -3.663 2.353 1.00 95.75 87 TYR A N 1
ATOM 708 C CA . TYR A 1 87 ? 5.053 -4.567 1.571 1.00 95.75 87 TYR A CA 1
ATOM 709 C C . TYR A 1 87 ? 6.529 -4.204 1.739 1.00 95.75 87 TYR A C 1
ATOM 711 O O . TYR A 1 87 ? 6.867 -3.037 1.930 1.00 95.75 87 TYR A O 1
ATOM 719 N N . ARG A 1 88 ? 7.425 -5.193 1.701 1.00 96.06 88 ARG A N 1
ATOM 720 C CA . ARG A 1 88 ? 8.865 -4.944 1.563 1.00 96.06 88 ARG A CA 1
ATOM 721 C C . ARG A 1 88 ? 9.192 -4.948 0.079 1.00 96.06 88 ARG A C 1
ATOM 723 O O . ARG A 1 88 ? 8.872 -5.919 -0.592 1.00 96.06 88 ARG A O 1
ATOM 730 N N . SER A 1 89 ? 9.836 -3.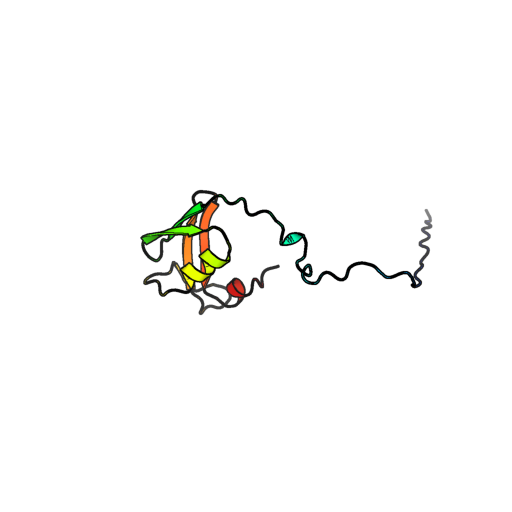901 -0.407 1.00 91.50 89 SER A N 1
ATOM 731 C CA . SER A 1 89 ? 10.427 -3.843 -1.739 1.00 91.50 89 SER A CA 1
ATOM 732 C C . SER A 1 89 ? 11.935 -3.986 -1.614 1.00 91.50 89 SER A C 1
ATOM 734 O O . SER A 1 89 ? 12.548 -3.251 -0.838 1.00 91.50 89 SER A O 1
ATOM 736 N N . ASP A 1 90 ? 12.554 -4.888 -2.370 1.00 86.50 90 ASP A N 1
ATOM 737 C CA . ASP A 1 90 ? 13.988 -5.160 -2.204 1.00 86.50 90 ASP A CA 1
ATOM 738 C C . ASP A 1 90 ? 14.883 -3.966 -2.618 1.00 86.50 90 ASP A C 1
ATOM 740 O O . ASP A 1 90 ? 16.036 -3.884 -2.202 1.00 86.50 90 ASP A O 1
ATOM 744 N N . THR A 1 91 ? 14.340 -2.979 -3.349 1.00 85.69 91 THR A N 1
ATOM 745 C CA . THR A 1 91 ? 15.032 -1.717 -3.698 1.00 85.69 91 THR A CA 1
ATOM 746 C C . THR A 1 91 ? 14.712 -0.530 -2.779 1.00 85.69 91 THR A C 1
ATOM 748 O O . THR A 1 91 ? 15.465 0.442 -2.768 1.00 85.69 91 THR A O 1
ATOM 751 N N . LYS A 1 92 ? 13.602 -0.565 -2.022 1.00 85.94 92 LYS A N 1
ATOM 752 C CA . LYS A 1 92 ? 13.092 0.584 -1.231 1.00 85.94 92 LYS A CA 1
ATOM 753 C C . LYS A 1 92 ? 12.803 0.270 0.244 1.00 85.94 92 LYS A C 1
ATOM 755 O O . LYS A 1 92 ? 12.309 1.130 0.970 1.00 85.94 92 LYS A O 1
ATOM 760 N N . GLY A 1 93 ? 13.098 -0.944 0.707 1.00 92.06 93 GLY A N 1
ATOM 761 C CA . GLY A 1 93 ? 12.808 -1.379 2.073 1.00 92.06 93 GLY A CA 1
ATOM 762 C C . GLY A 1 93 ? 11.305 -1.504 2.336 1.00 92.06 93 GLY A C 1
ATOM 763 O O . GLY A 1 93 ? 10.544 -1.933 1.470 1.00 92.06 93 GLY A O 1
ATOM 764 N N . LEU A 1 94 ? 1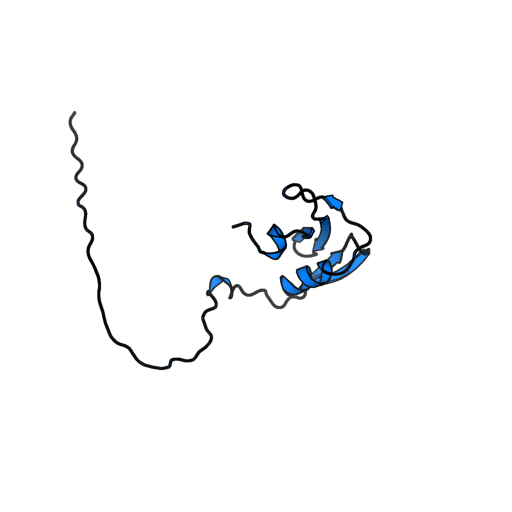0.858 -1.160 3.546 1.00 94.94 94 LEU A N 1
ATOM 765 C CA . LEU A 1 94 ? 9.434 -1.181 3.892 1.00 94.94 94 LEU A CA 1
ATOM 766 C C . LEU A 1 94 ? 8.687 -0.048 3.170 1.00 94.94 94 LEU A C 1
ATOM 768 O O . LEU A 1 94 ? 9.093 1.111 3.228 1.00 94.94 94 LEU A O 1
ATOM 772 N N . GLN A 1 95 ? 7.584 -0.389 2.513 1.00 94.50 95 GLN A N 1
ATOM 773 C CA . GLN A 1 95 ? 6.711 0.508 1.764 1.00 94.50 95 GLN A CA 1
ATOM 774 C C . GLN A 1 95 ? 5.249 0.308 2.194 1.00 94.50 95 GLN A C 1
ATOM 776 O O . GLN A 1 95 ? 4.874 -0.730 2.752 1.00 94.50 95 GLN A O 1
ATOM 781 N N . PHE A 1 96 ? 4.422 1.319 1.933 1.00 92.69 96 PHE A N 1
ATOM 782 C CA . PHE A 1 96 ? 3.020 1.367 2.341 1.00 92.69 96 PHE A CA 1
ATOM 783 C C . PHE A 1 96 ? 2.134 1.649 1.127 1.00 92.69 96 PHE A C 1
ATOM 785 O O . PHE A 1 96 ? 2.370 2.610 0.397 1.00 92.69 96 PHE A O 1
ATOM 792 N N . TYR A 1 97 ? 1.099 0.836 0.932 1.00 92.56 97 TYR A N 1
ATOM 793 C CA . TYR A 1 97 ? 0.040 1.084 -0.045 1.00 92.56 97 TYR A CA 1
ATOM 794 C C . TYR A 1 97 ? -1.237 1.509 0.683 1.00 92.56 97 TYR A C 1
ATOM 796 O O . TYR A 1 97 ? -1.611 0.904 1.687 1.00 92.56 97 TYR A O 1
ATOM 804 N N . HIS A 1 98 ? -1.919 2.537 0.184 1.00 92.75 98 HIS A N 1
ATOM 805 C CA . HIS A 1 98 ? -3.160 3.035 0.770 1.00 92.75 98 HIS A CA 1
ATOM 806 C C . HIS A 1 98 ? -4.328 2.680 -0.155 1.00 92.75 98 HIS A C 1
ATOM 808 O O . HIS A 1 98 ? -4.521 3.319 -1.185 1.00 92.75 98 HIS A O 1
ATOM 814 N N . ASP A 1 99 ? -5.151 1.707 0.233 1.00 89.19 99 ASP A N 1
ATOM 815 C CA . ASP A 1 99 ? -6.418 1.401 -0.434 1.00 89.19 99 ASP A CA 1
ATOM 816 C C . ASP A 1 99 ? -7.442 2.503 -0.120 1.00 89.19 99 ASP A C 1
ATOM 818 O O . ASP A 1 99 ? -8.311 2.375 0.744 1.00 89.19 99 ASP A O 1
ATOM 822 N N . CYS A 1 100 ? -7.279 3.658 -0.766 1.00 86.00 100 CYS A N 1
ATOM 823 C CA . CYS A 1 100 ? -8.201 4.780 -0.679 1.00 86.00 100 CYS A CA 1
ATOM 824 C C . CYS A 1 100 ? -8.227 5.600 -1.975 1.00 86.00 100 CYS A C 1
ATOM 826 O O . CYS A 1 100 ? -7.269 5.620 -2.752 1.00 86.00 100 CYS A O 1
ATOM 828 N N . TYR A 1 101 ? -9.316 6.348 -2.169 1.00 77.38 101 TYR A N 1
ATOM 829 C CA . TYR A 1 101 ? -9.532 7.206 -3.337 1.00 77.38 101 TYR A CA 1
ATOM 830 C C . TYR A 1 101 ? -8.346 8.141 -3.645 1.00 77.38 101 TYR A C 1
ATOM 832 O O . TYR A 1 101 ? -7.940 8.243 -4.798 1.00 77.38 101 TYR A O 1
ATOM 840 N N . ARG A 1 102 ? -7.741 8.779 -2.626 1.00 72.25 102 ARG A N 1
ATOM 841 C CA . ARG A 1 102 ? -6.604 9.706 -2.814 1.00 72.25 102 ARG A CA 1
ATOM 842 C C . ARG A 1 102 ? -5.379 9.037 -3.440 1.00 72.25 102 ARG A C 1
ATOM 844 O O . ARG A 1 102 ? -4.744 9.654 -4.290 1.00 72.25 102 ARG A O 1
ATOM 851 N N . SER A 1 103 ? -5.074 7.799 -3.047 1.00 69.38 103 SER A N 1
ATOM 852 C CA . SER A 1 103 ? -3.938 7.051 -3.594 1.00 69.38 103 SER A CA 1
ATOM 853 C C . SER A 1 103 ? -4.248 6.525 -4.995 1.00 69.38 103 SER A C 1
ATOM 855 O O . SER A 1 103 ? -3.457 6.743 -5.906 1.00 69.38 103 SER A O 1
ATOM 857 N N . LYS A 1 104 ? -5.440 5.947 -5.212 1.00 69.25 104 LYS A N 1
ATOM 858 C CA . LYS A 1 104 ? -5.863 5.445 -6.536 1.00 69.25 104 LYS A CA 1
ATOM 859 C C . LYS A 1 104 ? -5.972 6.549 -7.601 1.00 69.25 104 LYS A C 1
ATOM 861 O O . LYS A 1 104 ? -5.773 6.274 -8.777 1.00 69.25 104 LYS A O 1
ATOM 866 N N . MET A 1 105 ? -6.235 7.793 -7.194 1.00 66.50 105 MET A N 1
ATOM 867 C CA . MET A 1 105 ? -6.289 8.974 -8.070 1.00 66.50 105 MET A CA 1
ATOM 868 C C . MET A 1 105 ? -5.000 9.822 -8.085 1.00 66.50 105 MET A C 1
ATOM 870 O O . MET A 1 105 ? -4.975 10.851 -8.756 1.00 66.50 105 MET A O 1
ATOM 874 N N . ASN A 1 106 ? -3.939 9.438 -7.358 1.00 55.56 106 ASN A N 1
ATOM 875 C CA . ASN A 1 106 ? -2.688 10.209 -7.229 1.00 55.56 106 ASN A CA 1
ATOM 876 C C . ASN A 1 106 ? -2.906 11.707 -6.896 1.00 55.56 106 ASN A C 1
ATOM 878 O O . ASN A 1 106 ? -2.342 12.592 -7.542 1.00 55.56 106 ASN A O 1
ATOM 882 N N . TYR A 1 107 ? -3.747 12.004 -5.896 1.00 51.69 107 TYR A N 1
ATOM 883 C CA . TYR A 1 107 ? -4.102 13.390 -5.539 1.00 51.69 107 TYR A CA 1
ATOM 884 C C . TYR A 1 107 ? -3.033 14.159 -4.747 1.00 51.69 107 TYR A C 1
ATOM 886 O O . TYR A 1 107 ? -3.198 15.358 -4.524 1.00 51.69 107 TYR A O 1
ATOM 894 N N . ASP A 1 108 ? -1.949 13.496 -4.351 1.00 44.16 108 ASP A N 1
ATOM 895 C CA . ASP A 1 108 ? -0.857 14.103 -3.595 1.00 44.16 108 ASP A CA 1
ATOM 896 C C . ASP A 1 108 ? 0.227 14.575 -4.585 1.00 44.16 108 ASP A C 1
ATOM 898 O O . ASP A 1 108 ? 1.023 13.781 -5.087 1.00 44.16 108 ASP A O 1
ATOM 902 N N . LYS A 1 109 ? 0.182 15.876 -4.905 1.00 39.22 109 LYS A N 1
ATOM 903 C CA . LYS A 1 109 ? 1.118 16.622 -5.767 1.00 39.22 109 LYS A CA 1
ATOM 904 C C . LYS A 1 109 ? 1.930 17.628 -4.956 1.00 39.22 109 LYS A C 1
ATOM 906 O O . LYS A 1 109 ? 1.356 18.163 -3.982 1.00 39.22 109 LYS A O 1
#

Secondary structure (DSSP, 8-state):
--------------------S---S---S-GGG-----S--EEEEETTTS-EEEESSHHHHHHHTTS--S--SEE-TTTSSSEEEEEEETTTEEEEEEESHHHHTT---

Mean predicted aligned error: 16.22 Å

Foldseek 3Di:
DDDDDDDDDDDDDDDDDDDDDDPDDDDPDPCVVVPDLDQDFWWKQWPQARDIDTDSDVVSVVVVVVDDTPDADAQDPPPRHWTKTWMQTPVPGIDIDTRDPCRVVVVPD

Solvent-accessible surface area (backbone atoms only — not comparable to full-atom values): 7344 Å² total; per-residue (Å²): 133,89,83,88,85,85,87,85,90,82,88,84,82,88,87,88,83,81,84,87,80,83,91,73,83,89,75,91,68,58,70,79,75,70,57,81,69,64,93,63,71,40,55,25,42,31,70,32,78,74,44,74,48,67,39,77,48,74,60,46,52,51,56,63,64,67,52,92,59,93,43,64,78,46,59,31,87,89,74,63,72,24,42,21,36,44,30,37,31,83,92,69,45,78,46,76,47,55,54,37,72,56,59,79,66,61,68,84,124

Organism: NCBI:txid568069